Protein AF-A0A959ECV6-F1 (afdb_monomer)

pLDDT: mean 91.23, std 9.57, range [53.59, 98.38]

Foldseek 3Di:
DVVCVVDPDDVVVVVVVVVVVVVLVVVLVVLQVVLVVQQVQQPWAEAEDDDDPPPCSVVVLCSSCVPHDCVQEEEDEDDDDDPVCVVDDVCPSVVVQTHGRSHYYYYPHD

Secondary structure (DSSP, 8-state):
-HHHHTTT--HHHHHHHHHHHHHHHHHHHHHHHHHHHHHHTT--EEEEE---TTSSHHHHHHHHHTTS-TTTEEEE---PPPHHHHTS-THHHHHTTPPPTT-EEEEE--

Sequence (110 aa):
MRLLLEKEVDLQKVEDRLIYKNELEKLQIELLKLQNWILKKKKRVVVIFEGRDAAGKGGAIRRFRRYLNPRSARGVALGKPSDIEKGQWYFRCHLKEMPNPGEIVFFDRS

Nearest PDB structures (foldseek):
  5llb-assembly1_A  TM=9.897E-01  e=1.200E-11  Francisella tularensis subsp. tularensis SCHU S4
  3czq-assembly1_A  TM=9.186E-01  e=1.027E-10  Sinorhizobium meliloti 1021
  4yeg-assembly1_A  TM=8.999E-01  e=9.403E-10  Francisella tularensis
  5o6k-assembly1_D  TM=9.358E-01  e=2.464E-07  Meiothermus ruber H328
  5o6m-assembly1_C  TM=9.450E-01  e=3.447E-07  Meiothermus ruber H328

Mean predicted aligned error: 5.65 Å

Solvent-accessible surface area (backbone atoms only — not comparable to full-atom values): 6559 Å² total; per-residue (Å²): 112,77,80,54,71,81,41,101,57,65,62,66,64,53,49,56,53,49,54,50,51,54,53,52,51,55,52,51,53,52,50,46,56,48,48,53,49,31,40,76,69,43,37,62,39,79,47,80,46,82,78,63,88,89,71,48,60,71,60,51,53,50,64,69,50,68,82,48,60,65,93,43,40,47,76,44,69,72,69,85,74,50,77,71,51,66,77,42,65,78,62,58,71,55,61,76,64,56,48,54,73,20,19,38,28,38,30,55,47,132

Structure (mmCIF, N/CA/C/O backbone):
data_AF-A0A959ECV6-F1
#
_entry.id   AF-A0A959ECV6-F1
#
loop_
_atom_site.group_PDB
_atom_site.id
_atom_site.type_symbol
_atom_site.label_atom_id
_atom_site.label_alt_id
_atom_site.label_comp_id
_atom_site.label_asym_id
_atom_site.label_entity_id
_atom_site.label_seq_id
_atom_site.pdbx_PDB_ins_code
_atom_site.Cartn_x
_atom_site.Cartn_y
_atom_site.Cartn_z
_atom_site.occupancy
_atom_site.B_iso_or_equiv
_atom_site.auth_seq_id
_atom_site.auth_comp_id
_atom_site.auth_asym_id
_atom_site.auth_atom_id
_atom_site.pdbx_PDB_model_num
ATOM 1 N N . MET A 1 1 ? 26.373 -8.040 -22.481 1.00 58.72 1 MET A N 1
ATOM 2 C CA . MET A 1 1 ? 26.053 -7.751 -23.896 1.00 58.72 1 MET A CA 1
ATOM 3 C C . MET A 1 1 ? 26.173 -8.971 -24.804 1.00 58.72 1 MET A C 1
ATOM 5 O O . MET A 1 1 ? 25.226 -9.214 -25.530 1.00 58.72 1 MET A O 1
ATOM 9 N N . ARG A 1 2 ? 27.241 -9.783 -24.727 1.00 53.59 2 ARG A N 1
ATOM 10 C CA . ARG A 1 2 ? 27.433 -10.960 -25.608 1.00 53.59 2 ARG A CA 1
ATOM 11 C C . ARG A 1 2 ? 26.259 -11.964 -25.624 1.00 53.59 2 ARG A C 1
ATOM 13 O O . ARG A 1 2 ? 25.807 -12.339 -26.691 1.00 53.59 2 ARG A O 1
ATOM 20 N N . LEU A 1 3 ? 25.691 -12.283 -24.456 1.00 61.47 3 LEU A N 1
ATOM 21 C CA . LEU A 1 3 ? 24.547 -13.207 -24.297 1.00 61.47 3 LEU A CA 1
ATOM 22 C C . LEU A 1 3 ? 23.205 -12.708 -24.870 1.00 61.47 3 LEU A C 1
ATOM 24 O O . LEU A 1 3 ? 22.295 -13.507 -25.063 1.00 61.47 3 LEU A O 1
ATOM 28 N N . LEU A 1 4 ? 23.043 -11.396 -25.082 1.00 62.34 4 LEU A N 1
ATOM 29 C CA . LEU A 1 4 ? 21.806 -10.824 -25.636 1.00 62.34 4 LEU A CA 1
ATOM 30 C C . LEU A 1 4 ? 21.812 -10.808 -27.167 1.00 62.34 4 LEU A C 1
ATOM 32 O O . LEU A 1 4 ? 20.747 -10.701 -27.751 1.00 62.34 4 LEU A O 1
ATOM 36 N N . LEU A 1 5 ? 22.991 -10.922 -27.788 1.00 59.97 5 LEU A N 1
ATOM 37 C CA . LEU A 1 5 ? 23.155 -10.964 -29.243 1.00 59.97 5 LEU A CA 1
ATOM 38 C C . LEU A 1 5 ? 22.915 -12.372 -29.816 1.00 59.97 5 LEU A C 1
ATOM 40 O O . LEU A 1 5 ? 22.568 -12.500 -30.981 1.00 59.97 5 LEU A O 1
ATOM 44 N N . GLU A 1 6 ? 23.083 -13.423 -29.003 1.00 64.06 6 GLU A N 1
ATOM 45 C CA . GLU A 1 6 ? 22.862 -14.829 -29.399 1.00 64.06 6 GLU A CA 1
ATOM 46 C C . GLU A 1 6 ? 21.383 -15.241 -29.415 1.00 64.06 6 GLU A C 1
ATOM 48 O O . GLU A 1 6 ? 21.022 -16.279 -29.963 1.00 64.06 6 GLU A O 1
ATOM 53 N N . LYS A 1 7 ? 20.516 -14.440 -28.796 1.00 66.19 7 LYS A N 1
ATOM 54 C CA . LYS A 1 7 ? 19.064 -14.604 -28.848 1.00 66.19 7 LYS A CA 1
ATOM 55 C C . LYS A 1 7 ? 18.514 -13.422 -29.638 1.00 66.19 7 LYS A C 1
ATOM 57 O O . LYS A 1 7 ? 18.968 -12.310 -29.404 1.00 66.19 7 LYS A O 1
ATOM 62 N N . GLU A 1 8 ? 17.540 -13.628 -30.524 1.00 75.19 8 GLU A N 1
ATOM 63 C CA . GLU A 1 8 ? 16.792 -12.546 -31.195 1.00 75.19 8 GLU A CA 1
ATOM 64 C C . GLU A 1 8 ? 15.969 -11.743 -30.168 1.00 75.19 8 GLU A C 1
ATOM 66 O O . GLU A 1 8 ? 14.746 -11.840 -30.070 1.00 75.19 8 GLU A O 1
ATOM 71 N N . VAL A 1 9 ? 16.655 -10.999 -29.304 1.00 78.12 9 VAL A N 1
ATOM 72 C CA . VAL A 1 9 ? 16.062 -10.207 -28.237 1.00 78.12 9 VAL A CA 1
ATOM 73 C C . VAL A 1 9 ? 15.936 -8.784 -28.732 1.00 78.12 9 VAL A C 1
ATOM 75 O O . VAL A 1 9 ? 16.911 -8.145 -29.114 1.00 78.12 9 VAL A O 1
ATOM 78 N N . ASP A 1 10 ? 14.715 -8.277 -28.656 1.00 85.75 10 ASP A N 1
ATOM 79 C CA . ASP A 1 10 ? 14.403 -6.876 -28.882 1.00 85.75 10 ASP A CA 1
ATOM 80 C C . ASP A 1 10 ? 15.142 -6.000 -27.850 1.00 85.75 10 ASP A C 1
ATOM 82 O O . ASP A 1 10 ? 14.771 -5.944 -26.671 1.00 85.75 10 ASP A O 1
ATOM 86 N N . LEU A 1 11 ? 16.229 -5.359 -28.294 1.00 87.44 11 LEU A N 1
ATOM 87 C CA . LEU A 1 11 ? 17.103 -4.541 -27.451 1.00 87.44 11 LEU A CA 1
ATOM 88 C C . LEU A 1 11 ? 16.365 -3.331 -26.864 1.00 87.44 11 LEU A C 1
ATOM 90 O O . LEU A 1 11 ? 16.630 -2.974 -25.716 1.00 87.44 11 LEU A O 1
ATOM 94 N N . GLN A 1 12 ? 15.3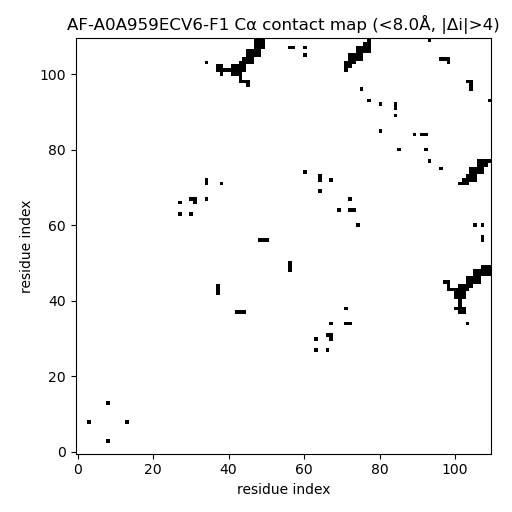85 -2.777 -27.587 1.00 88.69 12 GLN A N 1
ATOM 95 C CA . GLN A 1 12 ? 14.584 -1.648 -27.112 1.00 88.69 12 GLN A CA 1
ATOM 96 C C . GLN A 1 12 ? 13.758 -2.050 -25.889 1.00 88.69 12 GLN A C 1
ATOM 98 O O . GLN A 1 12 ? 13.794 -1.390 -24.852 1.00 88.69 12 GLN A O 1
ATOM 103 N N . LYS A 1 13 ? 13.084 -3.207 -25.949 1.00 88.19 13 LYS A N 1
ATOM 104 C CA . LYS A 1 13 ? 12.321 -3.728 -24.801 1.00 88.19 13 LYS A CA 1
ATOM 105 C C . LYS A 1 13 ? 13.196 -3.985 -23.575 1.00 88.19 13 LYS A C 1
ATOM 107 O O . LYS A 1 13 ? 12.719 -3.892 -22.440 1.00 88.19 13 LYS A O 1
ATOM 112 N N . VAL A 1 14 ? 14.456 -4.375 -23.776 1.00 91.19 14 VAL A N 1
ATOM 113 C CA . VAL A 1 14 ? 15.404 -4.568 -22.670 1.00 91.19 14 VAL A CA 1
ATOM 114 C C . VAL A 1 14 ? 15.743 -3.228 -22.030 1.00 91.19 14 VAL A C 1
ATOM 116 O O . VAL A 1 14 ? 15.695 -3.128 -20.802 1.00 91.19 14 VAL A O 1
ATOM 119 N N . GLU A 1 15 ? 16.041 -2.215 -22.839 1.00 93.69 15 GLU A N 1
ATOM 120 C CA . GLU A 1 15 ? 16.354 -0.865 -22.377 1.00 93.69 15 GLU A CA 1
ATOM 121 C C . GLU A 1 15 ? 15.186 -0.246 -21.600 1.00 93.69 15 GLU A C 1
ATOM 123 O O . GLU A 1 15 ? 15.358 0.123 -20.435 1.00 93.69 15 GLU A O 1
ATOM 128 N N . ASP A 1 16 ? 13.971 -0.275 -22.153 1.00 94.62 16 ASP A N 1
ATOM 129 C CA . ASP A 1 16 ? 12.763 0.237 -21.491 1.00 94.62 16 ASP A CA 1
ATOM 130 C C . ASP A 1 16 ? 12.545 -0.422 -20.121 1.00 94.62 16 ASP A C 1
ATOM 132 O O . ASP A 1 16 ? 12.201 0.221 -19.122 1.00 94.62 16 ASP A O 1
ATOM 136 N N . ARG A 1 17 ? 12.795 -1.735 -20.035 1.00 94.31 17 ARG A N 1
ATOM 137 C CA . ARG A 1 17 ? 12.670 -2.489 -18.784 1.00 94.31 17 ARG A CA 1
ATOM 138 C C . ARG A 1 17 ? 13.727 -2.089 -17.757 1.00 94.31 17 ARG A C 1
ATOM 140 O O . ARG A 1 17 ? 13.440 -2.148 -16.558 1.00 94.31 17 ARG A O 1
ATOM 147 N N . LEU A 1 18 ? 14.939 -1.747 -18.188 1.00 95.62 18 LEU A N 1
ATOM 148 C CA . LEU A 1 18 ? 16.000 -1.267 -17.302 1.00 95.62 18 LEU A CA 1
ATOM 149 C C . LEU A 1 18 ? 15.676 0.132 -16.780 1.00 95.62 18 LEU A C 1
ATOM 151 O O . LEU A 1 18 ? 15.753 0.345 -15.569 1.00 95.62 18 LEU A O 1
ATOM 155 N N . ILE A 1 19 ? 15.223 1.031 -17.658 1.00 97.00 19 ILE A N 1
ATOM 156 C CA . ILE A 1 19 ? 14.784 2.384 -17.295 1.00 97.00 19 ILE A CA 1
ATOM 157 C C . ILE A 1 19 ? 13.655 2.309 -16.263 1.00 97.00 19 ILE A C 1
ATOM 159 O O . ILE A 1 19 ? 13.771 2.872 -15.175 1.00 97.00 19 ILE A O 1
ATOM 163 N N . TYR A 1 20 ? 12.609 1.526 -16.547 1.00 96.50 20 TYR A N 1
ATOM 164 C CA . TYR A 1 20 ? 11.495 1.319 -15.620 1.00 96.50 20 TYR A CA 1
ATOM 165 C C . TYR A 1 20 ? 11.957 0.809 -14.250 1.00 96.50 20 TYR A C 1
ATOM 167 O O . TYR A 1 20 ? 11.492 1.292 -13.219 1.00 96.50 20 TYR A O 1
ATOM 175 N N . LYS A 1 21 ? 12.862 -0.179 -14.214 1.00 96.38 21 LYS A N 1
ATOM 176 C CA . LYS A 1 21 ? 13.365 -0.734 -12.948 1.00 96.38 21 LYS A CA 1
ATOM 177 C C . LYS A 1 21 ? 14.136 0.304 -12.137 1.00 96.38 21 LYS A C 1
ATOM 179 O O . LYS A 1 21 ? 13.935 0.359 -10.928 1.00 96.38 21 LYS A O 1
ATOM 184 N N . ASN A 1 22 ? 14.973 1.102 -12.795 1.00 97.56 22 ASN A N 1
ATOM 185 C CA . ASN A 1 22 ? 15.754 2.152 -12.150 1.00 97.56 22 ASN A CA 1
ATOM 186 C C . ASN A 1 22 ? 14.842 3.228 -11.537 1.00 97.56 22 ASN A C 1
ATOM 188 O O . ASN A 1 22 ? 14.997 3.594 -10.376 1.00 97.56 22 ASN A O 1
ATOM 192 N N . GLU A 1 23 ? 13.838 3.6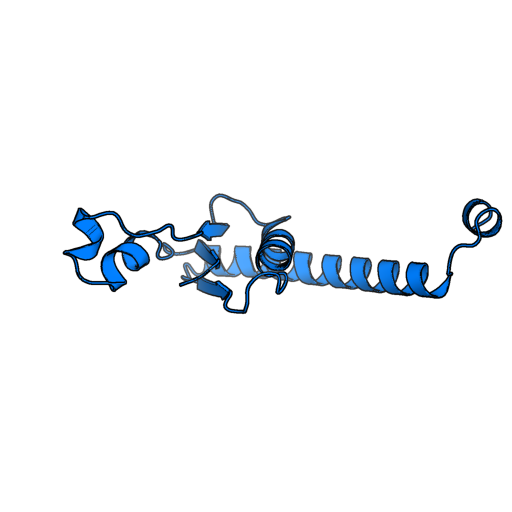88 -12.286 1.00 97.75 23 GLU A N 1
ATOM 193 C CA . GLU A 1 23 ? 12.865 4.665 -11.782 1.00 97.75 23 GLU A CA 1
ATOM 194 C C . GLU A 1 23 ? 12.000 4.093 -10.653 1.00 97.75 23 GLU A C 1
ATOM 196 O O . GLU A 1 23 ? 11.785 4.746 -9.630 1.00 97.75 23 GLU A O 1
ATOM 201 N N . LEU A 1 24 ? 11.556 2.841 -10.786 1.00 97.44 24 LEU A N 1
ATOM 202 C CA . LEU A 1 24 ? 10.802 2.157 -9.739 1.00 97.44 24 LEU A CA 1
ATOM 203 C C . LEU A 1 24 ? 11.596 2.077 -8.428 1.00 97.44 24 LEU A C 1
ATOM 205 O O . LEU A 1 24 ? 11.027 2.309 -7.363 1.00 97.44 24 LEU A O 1
ATOM 209 N N . GLU A 1 25 ? 12.887 1.755 -8.494 1.00 97.25 25 GLU A N 1
ATOM 210 C CA . GLU A 1 25 ? 13.755 1.676 -7.319 1.00 97.25 25 GLU A CA 1
ATOM 211 C C . GLU A 1 25 ? 13.891 3.036 -6.623 1.00 97.25 25 GLU A C 1
ATOM 213 O O . GLU A 1 25 ? 13.677 3.129 -5.411 1.00 97.25 25 GLU A O 1
ATOM 218 N N . LYS A 1 26 ? 14.142 4.109 -7.384 1.00 98.00 26 LYS A N 1
ATOM 219 C CA . LYS A 1 26 ? 14.199 5.479 -6.845 1.00 98.00 26 LYS A CA 1
ATOM 220 C C . LYS A 1 26 ? 12.900 5.860 -6.133 1.00 98.00 26 LYS A C 1
ATOM 222 O O . LYS A 1 26 ? 12.929 6.337 -5.000 1.00 98.00 26 LYS A O 1
ATOM 227 N N . LEU A 1 27 ? 11.752 5.593 -6.754 1.00 98.06 27 LEU A N 1
ATOM 228 C CA . LEU A 1 27 ? 10.444 5.877 -6.156 1.00 98.06 27 LEU A CA 1
ATOM 229 C C . LEU A 1 27 ? 10.187 5.047 -4.893 1.00 98.06 27 LEU A C 1
ATOM 231 O O . LEU A 1 27 ? 9.585 5.539 -3.940 1.00 98.06 27 LEU A O 1
ATOM 235 N N . GLN A 1 28 ? 10.658 3.802 -4.846 1.00 97.75 28 GLN A N 1
ATOM 236 C CA . GLN A 1 28 ? 10.533 2.954 -3.659 1.00 97.75 28 GLN A CA 1
ATOM 237 C C . GLN A 1 28 ? 11.390 3.456 -2.489 1.00 97.75 28 GLN A C 1
ATOM 239 O O . GLN A 1 28 ? 10.954 3.362 -1.339 1.00 97.75 28 GLN A O 1
ATOM 244 N N . ILE A 1 29 ? 12.557 4.046 -2.764 1.0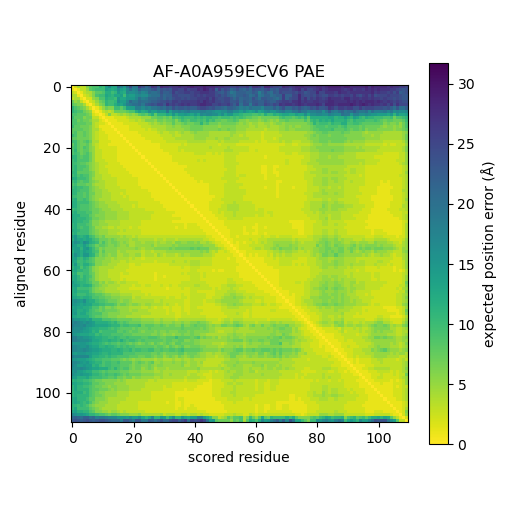0 97.81 29 ILE A N 1
ATOM 245 C CA . ILE A 1 29 ? 13.369 4.739 -1.752 1.00 97.81 29 ILE A CA 1
ATOM 246 C C . ILE A 1 29 ? 12.610 5.949 -1.192 1.00 97.81 29 ILE A C 1
ATOM 248 O O . ILE A 1 29 ? 12.536 6.124 0.026 1.00 97.81 29 ILE A O 1
ATOM 252 N N . GLU A 1 30 ? 11.992 6.761 -2.051 1.00 98.06 30 GLU A N 1
ATOM 253 C CA . GLU A 1 30 ? 11.180 7.896 -1.594 1.00 98.06 30 GLU A CA 1
ATOM 254 C C . GLU A 1 30 ? 9.955 7.444 -0.789 1.00 98.06 30 GLU A C 1
ATOM 256 O O . GLU A 1 30 ? 9.619 8.040 0.236 1.00 98.06 30 GLU A O 1
ATOM 261 N N . LEU A 1 31 ? 9.334 6.327 -1.169 1.00 97.12 31 LEU A N 1
ATOM 262 C CA . LEU A 1 31 ? 8.208 5.759 -0.431 1.00 97.12 31 LEU A CA 1
ATOM 263 C C . LEU A 1 31 ? 8.608 5.290 0.979 1.00 97.12 31 LEU A C 1
ATOM 265 O O . LEU A 1 31 ? 7.838 5.452 1.927 1.00 97.12 31 LEU A O 1
ATOM 269 N N . LEU A 1 32 ? 9.826 4.769 1.150 1.00 97.56 32 LEU A N 1
ATOM 270 C CA . LEU A 1 32 ? 10.386 4.443 2.466 1.00 97.56 32 LEU A CA 1
ATOM 271 C C . LEU A 1 32 ? 10.607 5.691 3.325 1.00 97.56 32 LEU A C 1
ATOM 273 O O . LEU A 1 32 ? 10.279 5.701 4.516 1.00 97.56 32 LEU A O 1
ATOM 277 N N . LYS A 1 33 ? 11.133 6.770 2.733 1.00 97.56 33 LYS A N 1
ATOM 278 C CA . LYS A 1 33 ? 11.279 8.061 3.423 1.00 97.56 33 LYS A CA 1
ATOM 279 C C . LYS A 1 33 ? 9.915 8.598 3.861 1.00 97.56 33 LYS A C 1
ATOM 281 O O . LYS A 1 33 ? 9.768 9.017 5.012 1.00 97.56 33 LYS A O 1
ATOM 286 N N . LEU A 1 34 ? 8.907 8.500 2.991 1.00 97.25 34 LEU A N 1
ATOM 287 C CA . LEU A 1 34 ? 7.527 8.867 3.300 1.00 97.25 34 LEU A CA 1
ATOM 288 C C . LEU A 1 34 ? 6.960 8.024 4.451 1.00 97.25 34 LEU A C 1
ATOM 290 O O . LEU A 1 34 ? 6.416 8.591 5.397 1.00 97.25 34 LEU A O 1
ATOM 294 N N . GLN A 1 35 ? 7.128 6.697 4.425 1.00 97.00 35 GLN A N 1
ATOM 295 C CA . GLN A 1 35 ? 6.677 5.811 5.506 1.00 97.00 35 GLN A CA 1
ATOM 296 C C . GLN A 1 35 ? 7.289 6.215 6.853 1.00 97.00 35 GLN A C 1
ATOM 298 O O . GLN A 1 35 ? 6.581 6.327 7.856 1.00 97.00 35 GLN A O 1
ATOM 303 N N . ASN A 1 36 ? 8.594 6.492 6.876 1.00 97.38 36 ASN A N 1
ATOM 304 C CA . ASN A 1 36 ? 9.284 6.943 8.082 1.00 97.38 36 ASN A CA 1
ATOM 305 C C . ASN A 1 36 ? 8.750 8.290 8.584 1.00 97.38 36 ASN A C 1
ATOM 307 O O . ASN A 1 36 ? 8.593 8.484 9.792 1.00 97.38 36 ASN A O 1
ATOM 311 N N . TRP A 1 37 ? 8.450 9.222 7.679 1.00 98.19 37 TRP A N 1
ATOM 312 C CA . TRP A 1 37 ? 7.856 10.506 8.041 1.00 98.19 37 TRP A CA 1
ATOM 313 C C . 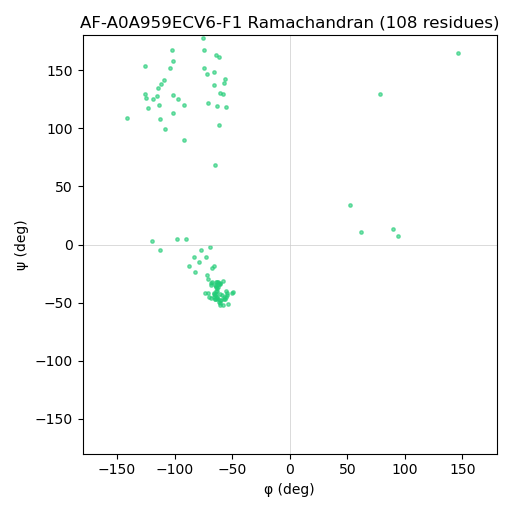TRP A 1 37 ? 6.438 10.346 8.606 1.00 98.19 37 TRP A C 1
ATOM 315 O O . TRP A 1 37 ? 6.141 10.911 9.661 1.00 98.19 37 TRP A O 1
ATOM 325 N N . ILE A 1 38 ? 5.595 9.526 7.968 1.00 98.19 38 ILE A N 1
ATOM 326 C CA . ILE A 1 38 ? 4.232 9.206 8.422 1.00 98.19 38 ILE A CA 1
ATOM 327 C C . ILE A 1 38 ? 4.269 8.633 9.839 1.00 98.19 38 ILE A C 1
ATOM 329 O O . ILE A 1 38 ? 3.538 9.109 10.710 1.00 98.19 38 ILE A O 1
ATOM 333 N N . LEU A 1 39 ? 5.173 7.681 10.092 1.00 97.25 39 LEU A N 1
ATOM 334 C CA . LEU A 1 39 ? 5.361 7.066 11.403 1.00 97.25 39 LEU A CA 1
ATOM 335 C C . LEU A 1 39 ? 5.776 8.094 12.466 1.00 97.25 39 LEU A C 1
ATOM 337 O O . LEU A 1 39 ? 5.163 8.160 13.534 1.00 97.25 39 LEU A O 1
ATOM 341 N N . LYS A 1 40 ? 6.784 8.927 12.168 1.00 98.06 40 LYS A N 1
ATOM 342 C CA . LYS A 1 40 ? 7.295 9.962 13.086 1.00 98.06 40 LYS A CA 1
ATOM 343 C C . LYS A 1 40 ? 6.250 11.030 13.401 1.00 98.06 40 LYS A C 1
ATOM 345 O O . LYS A 1 40 ? 6.150 11.475 14.538 1.00 98.06 40 LYS A O 1
ATOM 350 N N . LYS A 1 41 ? 5.471 11.449 12.401 1.00 98.38 41 LYS A N 1
ATOM 351 C CA . LYS A 1 41 ? 4.433 12.484 12.537 1.00 98.38 41 LYS A CA 1
ATOM 352 C C . LYS A 1 41 ? 3.059 11.923 12.903 1.00 98.38 41 LYS A C 1
ATOM 354 O O . LYS A 1 41 ? 2.101 12.693 12.954 1.00 98.38 41 LYS A O 1
ATOM 359 N N . LYS A 1 42 ? 2.961 10.610 13.145 1.00 98.12 42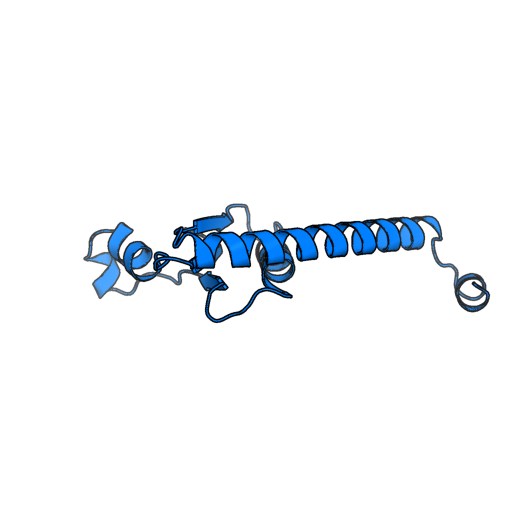 LYS A N 1
ATOM 360 C CA . LYS A 1 42 ? 1.727 9.905 13.524 1.00 98.12 42 LYS A CA 1
ATOM 361 C C . LYS A 1 42 ? 0.562 10.177 12.562 1.00 98.12 42 LYS A C 1
ATOM 363 O O . LYS A 1 42 ? -0.597 10.222 12.969 1.00 98.12 42 LYS A O 1
ATOM 368 N N . LYS A 1 43 ? 0.871 10.356 11.274 1.00 98.38 43 LYS A N 1
ATOM 369 C CA . LYS A 1 43 ? -0.139 10.565 10.231 1.00 98.38 43 LYS A CA 1
ATOM 370 C C . LYS A 1 43 ? -0.846 9.249 9.918 1.00 98.38 43 LYS A C 1
ATOM 372 O O . LYS A 1 43 ? -0.282 8.179 10.110 1.00 98.38 43 LYS A O 1
ATOM 377 N N . ARG A 1 44 ? -2.092 9.343 9.469 1.00 97.94 44 ARG A N 1
ATOM 378 C CA . ARG A 1 44 ? -2.937 8.209 9.087 1.00 97.94 44 ARG A CA 1
ATOM 379 C C . ARG A 1 44 ? -3.173 8.308 7.589 1.00 97.94 44 ARG A C 1
ATOM 381 O O . ARG A 1 44 ? -3.673 9.340 7.148 1.00 97.94 44 ARG A O 1
ATOM 388 N N . VAL A 1 45 ? -2.772 7.299 6.820 1.00 97.94 45 VAL A N 1
ATOM 389 C CA . VAL A 1 45 ? -2.854 7.350 5.353 1.00 97.94 45 VAL A CA 1
ATOM 390 C C . VAL A 1 45 ? -3.628 6.156 4.816 1.00 97.94 45 VAL A C 1
ATOM 392 O O . VAL A 1 45 ? -3.330 5.009 5.140 1.00 97.94 45 VAL A O 1
ATOM 395 N N . VAL A 1 46 ? -4.606 6.447 3.964 1.00 97.00 46 VAL A N 1
ATOM 396 C CA . VAL A 1 46 ? -5.362 5.463 3.189 1.00 97.00 46 VAL A CA 1
ATOM 397 C C . VAL A 1 46 ? -5.049 5.678 1.715 1.00 97.00 46 VAL A C 1
ATOM 399 O O . VAL A 1 46 ? -5.047 6.814 1.245 1.00 97.00 46 VAL A O 1
ATOM 402 N N . VAL A 1 47 ? -4.791 4.592 0.992 1.00 96.62 47 VAL A N 1
ATOM 403 C CA . VAL A 1 47 ? -4.625 4.593 -0.465 1.00 96.62 47 VAL A CA 1
ATOM 404 C C . VAL A 1 47 ? -5.631 3.614 -1.054 1.00 96.62 47 VAL A C 1
ATOM 406 O O . VAL A 1 47 ? -5.568 2.422 -0.760 1.00 96.62 47 VAL A O 1
ATOM 409 N N . ILE A 1 48 ? -6.557 4.111 -1.868 1.00 95.31 48 ILE A N 1
ATOM 410 C CA . ILE A 1 48 ? -7.639 3.317 -2.460 1.00 95.31 48 ILE A CA 1
ATOM 411 C C . ILE A 1 48 ? -7.289 2.983 -3.909 1.00 95.31 48 ILE A C 1
ATOM 413 O O . ILE A 1 48 ? -6.953 3.873 -4.690 1.00 95.31 48 ILE A O 1
ATOM 417 N N . PHE A 1 49 ? -7.379 1.702 -4.268 1.00 95.06 49 PHE A N 1
ATOM 418 C CA . PHE A 1 49 ? -7.158 1.214 -5.626 1.00 95.06 49 PHE A CA 1
ATOM 419 C C . PHE A 1 49 ? -8.483 0.780 -6.245 1.00 95.06 49 PHE A C 1
ATOM 421 O O . PHE A 1 49 ? -8.941 -0.352 -6.062 1.00 95.06 49 PHE A O 1
ATOM 428 N N . GLU A 1 50 ? -9.044 1.668 -7.061 1.00 93.81 50 GLU A N 1
ATOM 429 C CA . GLU A 1 50 ? -10.210 1.385 -7.892 1.00 93.81 50 GLU A CA 1
ATOM 430 C C . GLU A 1 50 ? -9.851 1.118 -9.352 1.00 93.81 50 GLU A C 1
ATOM 432 O O . GLU A 1 50 ? -8.772 1.459 -9.835 1.00 93.81 50 GLU A O 1
ATOM 437 N N . GLY A 1 51 ? -10.752 0.430 -10.051 1.00 92.50 51 GLY A N 1
ATOM 438 C CA . GLY A 1 51 ? -10.580 0.085 -11.462 1.00 92.50 51 GLY A CA 1
ATOM 439 C C . GLY A 1 51 ? -11.198 -1.258 -11.832 1.00 92.50 51 GLY A C 1
ATOM 440 O O . GLY A 1 51 ? -11.512 -2.069 -10.956 1.00 92.50 51 GLY A O 1
ATOM 441 N N . ARG A 1 52 ? -11.348 -1.476 -13.145 1.00 93.69 52 ARG A N 1
ATOM 442 C CA . ARG A 1 52 ? -11.952 -2.682 -13.730 1.00 93.69 52 ARG A CA 1
ATOM 443 C C . ARG A 1 52 ? -11.179 -3.953 -13.374 1.00 93.69 52 ARG A C 1
ATOM 445 O O . ARG A 1 52 ? -9.997 -3.914 -13.016 1.00 93.69 52 ARG A O 1
ATOM 452 N N . ASP A 1 53 ? -11.850 -5.091 -13.517 1.00 89.81 53 ASP A N 1
ATOM 453 C CA . ASP A 1 53 ? -11.193 -6.389 -13.415 1.00 89.81 53 ASP A CA 1
ATOM 454 C C . ASP A 1 53 ? -10.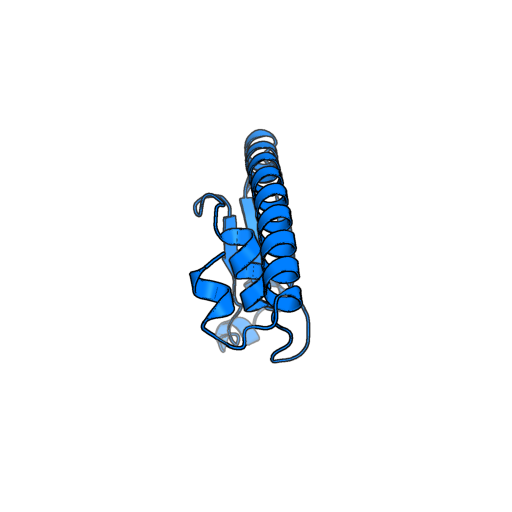031 -6.484 -14.418 1.00 89.81 53 ASP A C 1
ATOM 456 O O . ASP A 1 53 ? -10.084 -5.934 -15.517 1.00 89.81 53 ASP A O 1
ATOM 460 N N . ALA A 1 54 ? -8.940 -7.125 -13.990 1.00 89.19 54 ALA A N 1
ATOM 461 C CA . ALA A 1 54 ? -7.674 -7.237 -14.723 1.00 89.19 54 ALA A CA 1
ATOM 462 C C . ALA A 1 54 ? -6.925 -5.918 -15.041 1.00 89.19 54 ALA A C 1
ATOM 464 O O . ALA A 1 54 ? -5.903 -5.960 -15.719 1.00 89.19 54 ALA A O 1
ATOM 465 N N . ALA A 1 55 ? -7.307 -4.767 -14.470 1.00 93.94 55 ALA A N 1
ATOM 466 C CA . ALA A 1 55 ? -6.599 -3.490 -14.679 1.00 93.94 55 ALA A CA 1
ATOM 467 C C . ALA A 1 55 ? -5.190 -3.401 -14.039 1.00 93.94 55 ALA A C 1
ATOM 469 O O . ALA A 1 55 ? -4.514 -2.385 -14.159 1.00 93.94 55 ALA A O 1
ATOM 470 N N . GLY A 1 56 ? -4.734 -4.437 -13.324 1.00 92.94 56 GLY A N 1
ATOM 471 C CA . GLY A 1 56 ? -3.385 -4.480 -12.738 1.00 92.94 56 GLY A CA 1
ATOM 472 C C . GLY A 1 56 ? -3.246 -3.908 -11.317 1.00 92.94 56 GLY A C 1
ATOM 473 O O . GLY A 1 56 ? -2.121 -3.748 -10.839 1.00 92.94 56 GLY A O 1
ATOM 474 N N . LYS A 1 57 ? -4.357 -3.669 -10.602 1.00 94.25 57 LYS A N 1
ATOM 475 C CA . LYS A 1 57 ? -4.383 -3.089 -9.238 1.00 94.25 57 LYS A CA 1
ATOM 476 C C . LYS A 1 57 ? -3.505 -3.849 -8.238 1.00 94.25 57 LYS A C 1
ATOM 478 O O . LYS A 1 57 ? -2.609 -3.266 -7.630 1.00 94.25 57 LYS A O 1
ATOM 483 N N . GLY A 1 58 ? -3.668 -5.171 -8.147 1.00 92.25 58 GLY A N 1
ATOM 484 C CA . GLY A 1 58 ? -2.859 -6.007 -7.251 1.00 92.25 58 GLY A CA 1
ATOM 485 C C . GLY A 1 58 ? -1.360 -5.981 -7.582 1.00 92.25 58 GLY A C 1
ATOM 486 O O . GLY A 1 58 ? -0.515 -6.026 -6.684 1.00 92.25 58 GLY A O 1
ATOM 487 N N . GLY A 1 59 ? -1.012 -5.840 -8.866 1.00 93.75 59 GLY A N 1
ATOM 488 C CA . GLY A 1 59 ? 0.367 -5.646 -9.311 1.00 93.75 59 GLY A CA 1
ATOM 489 C C . GLY A 1 59 ? 0.942 -4.325 -8.806 1.00 93.75 59 GLY A C 1
ATOM 490 O O . GLY A 1 59 ? 2.033 -4.319 -8.233 1.00 93.75 59 GLY A O 1
ATOM 491 N N . ALA A 1 60 ? 0.186 -3.233 -8.941 1.00 94.81 60 ALA A N 1
ATOM 492 C CA . ALA A 1 60 ? 0.565 -1.922 -8.423 1.00 94.81 60 ALA A CA 1
ATOM 493 C C . ALA A 1 60 ? 0.749 -1.951 -6.896 1.00 94.81 60 ALA A C 1
ATOM 495 O O . ALA A 1 60 ? 1.834 -1.623 -6.414 1.00 94.81 60 ALA A O 1
ATOM 496 N N . ILE A 1 61 ? -0.235 -2.450 -6.136 1.00 95.00 61 ILE A N 1
ATOM 497 C CA . ILE A 1 61 ? -0.155 -2.571 -4.666 1.00 95.00 61 ILE A CA 1
ATOM 498 C C . ILE A 1 61 ? 1.090 -3.364 -4.248 1.00 95.00 61 ILE A C 1
ATOM 500 O O . ILE A 1 61 ? 1.809 -2.969 -3.326 1.00 95.00 61 ILE A O 1
ATOM 504 N N . ARG A 1 62 ? 1.402 -4.458 -4.955 1.00 94.25 62 ARG A N 1
ATOM 505 C CA . ARG A 1 62 ? 2.608 -5.256 -4.697 1.00 94.25 62 ARG A CA 1
ATOM 506 C C . ARG A 1 62 ? 3.894 -4.451 -4.911 1.00 94.25 62 ARG A C 1
ATOM 508 O O . ARG A 1 62 ? 4.850 -4.656 -4.168 1.00 94.25 62 ARG A O 1
ATOM 515 N N . ARG A 1 63 ? 3.951 -3.555 -5.902 1.00 95.50 63 ARG A N 1
ATOM 516 C CA . ARG A 1 63 ? 5.116 -2.680 -6.133 1.00 95.50 63 ARG A CA 1
ATOM 517 C C . ARG A 1 63 ? 5.249 -1.604 -5.060 1.00 95.50 63 ARG A C 1
ATOM 519 O O . ARG A 1 63 ? 6.362 -1.419 -4.575 1.00 95.50 63 ARG A O 1
ATOM 526 N N . PHE A 1 64 ? 4.146 -0.986 -4.636 1.00 94.94 64 PHE A N 1
ATOM 527 C CA . PHE A 1 64 ? 4.142 -0.028 -3.523 1.00 94.94 64 PHE A CA 1
ATOM 528 C C . PHE A 1 64 ? 4.638 -0.668 -2.224 1.00 94.94 64 PHE A C 1
ATOM 530 O O . PHE A 1 64 ? 5.506 -0.133 -1.548 1.00 94.94 64 PHE A O 1
ATOM 537 N N . ARG A 1 65 ? 4.128 -1.850 -1.875 1.00 94.25 65 ARG A N 1
ATOM 538 C CA . ARG A 1 65 ? 4.403 -2.458 -0.565 1.00 94.25 65 ARG A CA 1
ATOM 539 C C . ARG A 1 65 ? 5.716 -3.229 -0.478 1.00 94.25 65 ARG A C 1
ATOM 541 O O . ARG A 1 65 ? 6.104 -3.592 0.624 1.00 94.25 65 ARG A O 1
ATOM 548 N N . ARG A 1 66 ? 6.396 -3.487 -1.602 1.00 94.12 66 ARG A N 1
ATOM 549 C CA . ARG A 1 66 ? 7.514 -4.446 -1.694 1.00 94.12 66 ARG A CA 1
ATOM 550 C C . ARG A 1 66 ? 8.593 -4.267 -0.624 1.00 94.12 66 ARG A C 1
ATOM 552 O O . ARG A 1 66 ? 9.087 -5.269 -0.120 1.00 94.12 66 ARG A O 1
ATOM 559 N N . TYR A 1 67 ? 8.958 -3.023 -0.323 1.00 95.25 67 TYR A N 1
ATOM 560 C CA . TYR A 1 67 ? 10.038 -2.703 0.614 1.00 95.25 67 TYR A CA 1
ATOM 561 C C . TYR A 1 67 ? 9.557 -2.031 1.901 1.00 95.25 67 TYR A C 1
ATOM 563 O O . TYR A 1 67 ? 10.358 -1.814 2.803 1.00 95.25 67 TYR A O 1
ATOM 571 N N . LEU A 1 68 ? 8.264 -1.722 2.016 1.00 95.38 68 LEU A N 1
ATOM 572 C CA . LEU A 1 68 ? 7.723 -1.058 3.198 1.00 95.38 68 LEU A CA 1
ATOM 573 C C . LEU A 1 68 ? 7.693 -2.001 4.400 1.00 95.38 68 LEU A C 1
ATOM 575 O O . LEU A 1 68 ? 7.424 -3.194 4.265 1.00 95.38 68 LEU A O 1
ATOM 579 N N . ASN A 1 69 ? 7.896 -1.450 5.599 1.00 93.75 69 ASN A N 1
ATOM 580 C CA . ASN A 1 69 ? 7.758 -2.221 6.833 1.00 93.75 69 ASN A CA 1
ATOM 581 C C . ASN A 1 69 ? 6.300 -2.710 6.989 1.00 93.75 69 ASN A C 1
ATOM 583 O O . ASN A 1 69 ? 5.404 -1.869 7.105 1.00 93.75 69 ASN A O 1
ATOM 587 N N . PRO A 1 70 ? 6.037 -4.031 7.046 1.00 92.25 70 PRO A N 1
ATOM 588 C CA . PRO A 1 70 ? 4.677 -4.569 7.082 1.00 92.25 70 PRO A CA 1
ATOM 589 C C . PRO A 1 70 ? 3.909 -4.216 8.362 1.00 92.25 70 PRO A C 1
ATOM 591 O O . PRO A 1 70 ? 2.684 -4.275 8.366 1.00 92.25 70 PRO A O 1
ATOM 594 N N . ARG A 1 71 ? 4.602 -3.818 9.439 1.00 91.19 71 ARG A N 1
ATOM 595 C CA . ARG A 1 71 ? 3.965 -3.402 10.700 1.00 91.19 71 ARG A CA 1
ATOM 596 C C . ARG A 1 71 ? 3.276 -2.043 10.601 1.00 91.19 71 ARG A C 1
ATOM 598 O O . ARG A 1 71 ? 2.354 -1.785 11.358 1.00 91.19 71 ARG A O 1
ATOM 605 N N . SER A 1 72 ? 3.734 -1.176 9.699 1.00 92.75 72 SER A N 1
ATOM 606 C CA . SER A 1 72 ? 3.180 0.171 9.497 1.00 92.75 72 SER A CA 1
ATOM 607 C C . SER A 1 72 ? 2.635 0.392 8.083 1.00 92.75 72 SER A C 1
ATOM 609 O O . SER A 1 72 ? 2.184 1.489 7.765 1.00 92.75 72 SER A O 1
ATOM 611 N N . ALA A 1 73 ? 2.663 -0.635 7.229 1.00 96.44 73 ALA A N 1
ATOM 612 C CA . ALA A 1 73 ? 2.088 -0.615 5.890 1.00 96.44 73 ALA A CA 1
ATOM 613 C C . ALA A 1 73 ? 1.417 -1.955 5.554 1.00 96.44 73 ALA A C 1
ATOM 615 O O . ALA A 1 73 ? 2.083 -2.962 5.285 1.00 96.44 73 ALA A O 1
ATOM 616 N N . ARG A 1 74 ? 0.084 -1.965 5.494 1.00 94.81 74 ARG A N 1
ATOM 617 C CA . ARG A 1 74 ? -0.704 -3.176 5.214 1.00 94.81 74 ARG A CA 1
ATOM 618 C C . ARG A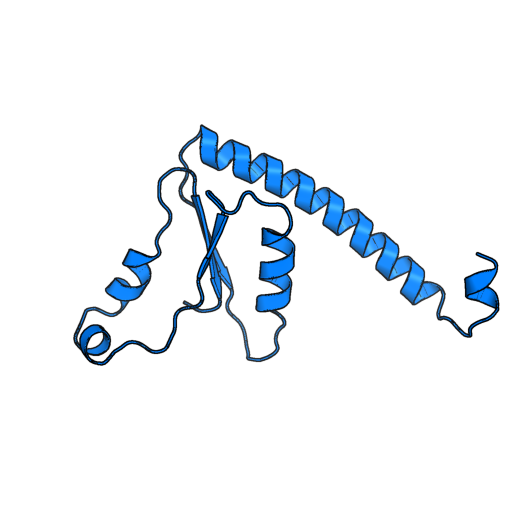 1 74 ? -1.659 -2.984 4.046 1.00 94.81 74 ARG A C 1
ATOM 620 O O . ARG A 1 74 ? -2.046 -1.872 3.718 1.00 94.81 74 ARG A O 1
ATOM 627 N N . GLY A 1 75 ? -1.981 -4.084 3.382 1.00 94.12 75 GLY A N 1
ATOM 628 C CA . GLY A 1 75 ? -2.950 -4.115 2.295 1.00 94.12 75 GLY A CA 1
ATOM 629 C C . GLY A 1 75 ? -4.198 -4.831 2.770 1.00 94.12 75 GLY A C 1
ATOM 630 O O . GLY A 1 75 ? -4.084 -5.815 3.499 1.00 94.12 75 GLY A O 1
ATOM 631 N N . VAL A 1 76 ? -5.348 -4.329 2.354 1.00 94.00 76 VAL A N 1
ATOM 632 C CA . VAL A 1 76 ? -6.670 -4.832 2.706 1.00 94.00 76 VAL A CA 1
ATOM 633 C C . VAL A 1 76 ? -7.395 -5.113 1.406 1.00 94.00 76 VAL A C 1
ATOM 635 O O . VAL A 1 76 ? -7.485 -4.240 0.551 1.00 94.00 76 VAL A O 1
ATOM 638 N N . ALA A 1 77 ? -7.894 -6.330 1.258 1.00 90.75 77 ALA A N 1
ATOM 639 C CA . ALA A 1 77 ? -8.848 -6.674 0.218 1.00 90.75 77 ALA A CA 1
ATOM 640 C C . ALA A 1 77 ? -10.153 -6.999 0.936 1.00 90.75 77 ALA A C 1
ATOM 642 O O . ALA A 1 77 ? -10.232 -8.009 1.640 1.00 90.75 77 ALA A O 1
ATOM 643 N N . LEU A 1 78 ? -11.142 -6.113 0.832 1.00 86.25 78 LEU A N 1
ATOM 644 C CA . LEU A 1 78 ? -12.428 -6.343 1.476 1.00 86.25 78 LEU A CA 1
ATOM 645 C C . LEU A 1 78 ? -13.160 -7.465 0.736 1.00 86.25 78 LEU A C 1
ATOM 647 O O . LEU A 1 78 ? -13.376 -7.412 -0.475 1.00 86.25 78 LEU A O 1
ATOM 651 N N . GLY A 1 79 ? -13.494 -8.518 1.478 1.00 84.38 79 GLY A N 1
ATOM 652 C CA . GLY A 1 79 ? -14.304 -9.618 0.975 1.00 84.38 79 GLY A CA 1
ATOM 653 C C . GLY A 1 79 ? -15.781 -9.240 0.873 1.00 84.38 79 GLY A C 1
ATOM 654 O O . GLY A 1 79 ? -16.211 -8.158 1.275 1.00 84.38 79 GLY A O 1
ATOM 655 N N . LYS A 1 80 ? -16.588 -10.179 0.372 1.00 88.44 80 LYS A N 1
ATOM 656 C CA . LYS A 1 80 ? -18.048 -10.065 0.432 1.00 88.44 80 LYS A CA 1
ATOM 657 C C . LYS A 1 80 ? -18.483 -9.932 1.905 1.00 88.44 80 LYS A C 1
ATOM 659 O O . LYS A 1 80 ? -18.077 -10.784 2.698 1.00 88.44 80 LYS A O 1
ATOM 664 N N . PRO A 1 81 ? -19.316 -8.937 2.269 1.00 88.56 81 PRO A N 1
ATOM 665 C CA . PRO A 1 81 ? -19.805 -8.796 3.637 1.00 88.56 81 PRO A CA 1
ATOM 666 C C . PRO A 1 81 ? -20.535 -10.058 4.110 1.00 88.56 81 PRO A C 1
ATOM 668 O O . PRO A 1 81 ? -21.322 -10.646 3.354 1.00 88.56 81 PRO A O 1
ATOM 671 N N . SER A 1 82 ? -20.299 -10.451 5.363 1.00 90.00 82 SER A N 1
ATOM 672 C CA . SER A 1 82 ? -21.074 -11.505 6.034 1.00 90.00 82 SER A CA 1
ATOM 673 C C . SER A 1 82 ? -22.542 -11.096 6.208 1.00 90.00 82 SER A C 1
ATOM 675 O O . SER A 1 82 ? -22.877 -9.915 6.127 1.00 90.00 82 SER A O 1
ATOM 677 N N . ASP A 1 83 ? -23.442 -12.046 6.476 1.00 92.94 83 ASP A N 1
ATOM 67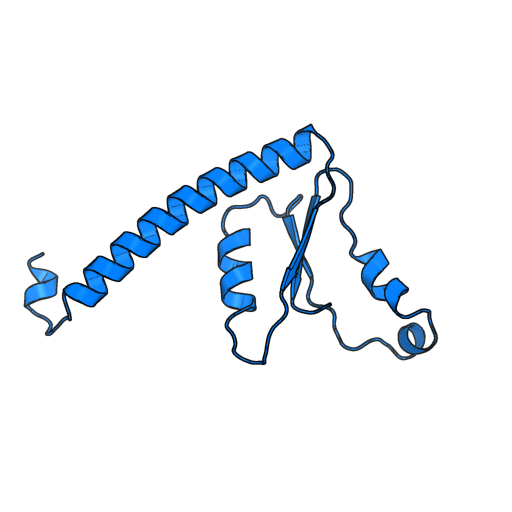8 C CA . ASP A 1 83 ? -24.870 -11.726 6.656 1.00 92.94 83 ASP A CA 1
ATOM 679 C C . ASP A 1 83 ? -25.114 -10.762 7.823 1.00 92.94 83 ASP A C 1
ATOM 681 O O . ASP A 1 83 ? -25.943 -9.859 7.727 1.00 92.94 83 ASP A O 1
ATOM 685 N N . ILE A 1 84 ? -24.305 -10.874 8.878 1.00 90.56 84 ILE A N 1
ATOM 686 C CA . ILE A 1 84 ? -24.302 -9.932 9.998 1.00 90.56 84 ILE A CA 1
ATOM 687 C C . ILE A 1 84 ? -23.851 -8.535 9.541 1.00 90.56 84 ILE A C 1
ATOM 689 O O . ILE A 1 84 ? -24.451 -7.539 9.934 1.00 90.56 84 ILE A O 1
ATOM 693 N N . GLU A 1 85 ? -22.805 -8.433 8.716 1.00 90.44 85 GLU A N 1
ATOM 694 C CA . GLU A 1 85 ? -22.295 -7.145 8.222 1.00 90.44 85 GLU A CA 1
ATOM 695 C C . GLU A 1 85 ? -23.234 -6.475 7.216 1.00 90.44 85 GLU A C 1
ATOM 697 O O . GLU A 1 85 ? -23.303 -5.250 7.194 1.00 90.44 85 GLU A O 1
ATOM 702 N N . LYS A 1 86 ? -24.012 -7.242 6.442 1.00 90.81 86 LYS A N 1
ATOM 703 C CA . LYS A 1 86 ? -25.065 -6.690 5.570 1.00 90.81 86 LYS A CA 1
ATOM 704 C C . LYS A 1 86 ? -26.185 -6.009 6.356 1.00 90.81 86 LYS A C 1
ATOM 706 O O . LYS A 1 86 ? -26.765 -5.049 5.866 1.00 90.81 86 LYS A O 1
ATOM 711 N N . GLY A 1 87 ? -26.488 -6.507 7.558 1.00 91.88 87 GLY A N 1
ATOM 712 C CA . GLY A 1 87 ? -27.451 -5.885 8.471 1.00 91.88 87 GLY A CA 1
ATOM 713 C C . GLY A 1 87 ? -26.901 -4.661 9.211 1.00 91.88 87 GLY A C 1
ATOM 714 O O . GLY A 1 87 ? -27.630 -4.015 9.958 1.0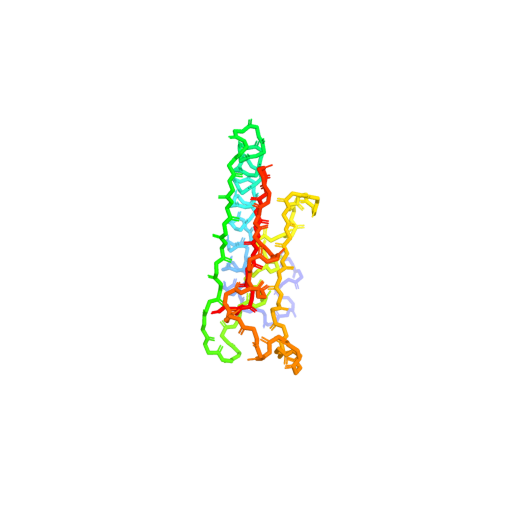0 91.88 87 GLY A O 1
ATOM 715 N N . GLN A 1 88 ? -25.615 -4.345 9.041 1.00 92.06 88 GLN A N 1
ATOM 716 C CA . GLN A 1 88 ? -24.955 -3.208 9.673 1.00 92.06 88 GLN A CA 1
ATOM 717 C C . GLN A 1 88 ? -24.788 -2.057 8.686 1.00 92.06 88 GLN A C 1
ATOM 719 O O . GLN A 1 88 ? -24.925 -2.203 7.474 1.00 92.06 88 GLN A O 1
ATOM 724 N N . TRP A 1 89 ? -24.440 -0.886 9.213 1.00 92.56 89 TRP A N 1
ATOM 725 C CA . TRP A 1 89 ? -24.102 0.250 8.370 1.00 92.56 89 TRP A CA 1
ATOM 726 C C . TRP A 1 89 ? -22.888 -0.065 7.482 1.00 92.56 89 TRP A C 1
ATOM 728 O O . TRP A 1 89 ? -21.855 -0.510 7.985 1.00 92.56 89 TRP A O 1
ATOM 738 N N . TYR A 1 90 ? -23.004 0.206 6.177 1.00 87.56 90 TYR A N 1
ATOM 739 C CA . TYR A 1 90 ? -22.031 -0.176 5.142 1.00 87.56 90 TYR A CA 1
ATOM 740 C C . TYR A 1 90 ? -20.576 0.188 5.485 1.00 87.56 90 TYR A C 1
ATOM 742 O O . TYR A 1 90 ? -19.656 -0.609 5.309 1.00 87.56 90 TYR A O 1
ATOM 750 N N . PHE A 1 91 ? -20.340 1.370 6.056 1.00 88.69 91 PHE A N 1
ATOM 751 C CA . PHE A 1 91 ? -18.984 1.817 6.382 1.00 88.69 91 PHE A CA 1
ATOM 752 C C . PHE A 1 91 ? -18.360 1.091 7.575 1.00 88.69 91 PHE A C 1
ATOM 754 O O . PHE A 1 91 ? -17.156 1.197 7.790 1.00 88.69 91 PHE A O 1
ATOM 761 N N . ARG A 1 92 ? -19.124 0.308 8.344 1.00 89.31 92 ARG A N 1
ATOM 762 C CA . ARG A 1 92 ? -18.599 -0.383 9.525 1.00 89.31 92 ARG A CA 1
ATOM 763 C C . ARG A 1 92 ? -17.521 -1.408 9.174 1.00 89.31 92 ARG A C 1
ATOM 765 O O . ARG A 1 92 ? -16.549 -1.505 9.918 1.00 89.31 92 ARG A O 1
ATOM 772 N N . CYS A 1 93 ? -17.648 -2.137 8.062 1.00 86.69 93 CYS A N 1
ATOM 773 C CA . CYS A 1 93 ? -16.598 -3.067 7.628 1.00 86.69 93 CYS A CA 1
ATOM 774 C C . CYS A 1 93 ? -15.319 -2.333 7.186 1.00 86.69 93 CYS A C 1
ATOM 776 O O . CYS A 1 93 ? -14.224 -2.810 7.458 1.00 86.69 93 CYS A O 1
ATOM 778 N N . HIS A 1 94 ? -15.447 -1.130 6.622 1.00 89.56 94 HIS A N 1
ATOM 779 C CA . HIS A 1 94 ? -14.324 -0.281 6.217 1.00 89.56 94 HIS A CA 1
ATOM 780 C C . HIS A 1 94 ? -13.616 0.354 7.418 1.00 89.56 94 HIS A C 1
ATOM 782 O O . HIS A 1 94 ? -12.390 0.399 7.473 1.00 89.56 94 HIS A O 1
ATOM 788 N N . LEU A 1 95 ? -14.386 0.824 8.406 1.00 91.12 95 LEU A N 1
ATOM 789 C CA . LEU A 1 95 ? -13.866 1.490 9.603 1.00 91.12 95 LEU A CA 1
ATOM 790 C C . LEU A 1 95 ? -12.948 0.584 10.431 1.00 91.12 95 LEU A C 1
ATOM 792 O O . LEU A 1 95 ? -11.971 1.077 10.989 1.00 91.12 95 LEU A O 1
ATOM 796 N N . LYS A 1 96 ? -13.223 -0.729 10.470 1.00 89.44 96 LYS A N 1
ATOM 797 C CA . LYS A 1 96 ? -12.349 -1.727 11.119 1.00 89.44 96 LYS A CA 1
ATOM 798 C C . LYS A 1 96 ? -10.934 -1.726 10.538 1.00 89.44 96 LYS A C 1
ATOM 800 O O . LYS A 1 96 ? -9.975 -1.999 11.248 1.00 89.44 96 LYS A O 1
ATOM 805 N N . GLU A 1 97 ? -10.822 -1.406 9.255 1.00 93.88 97 GLU A N 1
ATOM 806 C CA . GLU A 1 97 ? -9.583 -1.476 8.492 1.00 93.88 97 GLU A CA 1
ATOM 807 C C . GLU A 1 97 ? -8.874 -0.125 8.372 1.00 93.88 97 GLU A C 1
ATOM 809 O O . GLU A 1 97 ? -7.841 -0.032 7.709 1.00 93.88 97 GLU A O 1
ATOM 814 N N . MET A 1 98 ? -9.370 0.922 9.031 1.00 95.19 98 MET A N 1
ATOM 815 C CA . MET A 1 98 ? -8.746 2.241 8.977 1.00 95.19 98 MET A CA 1
ATOM 816 C C . MET A 1 98 ? -7.348 2.254 9.630 1.00 95.19 98 MET A C 1
ATOM 818 O O . MET A 1 98 ? -7.086 1.502 10.571 1.00 95.19 98 MET A O 1
ATOM 822 N N . PRO A 1 99 ? -6.422 3.098 9.139 1.00 97.00 99 PRO A N 1
ATOM 823 C CA . PRO A 1 99 ? -5.068 3.212 9.676 1.00 97.00 99 PRO A CA 1
ATOM 824 C C . PRO A 1 99 ? -5.049 3.772 11.100 1.00 97.00 99 PRO A C 1
ATOM 826 O O . PRO A 1 99 ? -5.660 4.806 11.393 1.00 97.00 99 PRO A O 1
ATOM 829 N N . ASN A 1 100 ? -4.224 3.170 11.955 1.00 96.62 100 ASN A N 1
ATOM 830 C CA . ASN A 1 100 ? -3.826 3.780 13.222 1.00 96.62 100 ASN A CA 1
ATOM 831 C C . ASN A 1 100 ? -2.799 4.911 12.997 1.00 96.62 100 ASN A C 1
ATOM 833 O O . ASN A 1 100 ? -2.239 5.057 11.905 1.00 96.62 100 ASN A O 1
ATOM 837 N N . PRO A 1 101 ? -2.514 5.754 14.011 1.00 97.88 101 PRO A N 1
ATOM 838 C CA . PRO A 1 101 ? -1.484 6.783 13.896 1.00 97.88 101 PRO A CA 1
ATOM 839 C C . PRO A 1 101 ? -0.111 6.215 13.497 1.00 97.88 101 PRO A C 1
ATOM 841 O O . PRO A 1 101 ? 0.511 5.466 14.249 1.00 97.88 101 PRO A O 1
ATOM 844 N N . GLY A 1 102 ? 0.402 6.649 12.347 1.00 97.69 102 GLY A N 1
ATOM 845 C CA . GLY A 1 102 ? 1.673 6.198 11.782 1.00 97.69 102 GLY A CA 1
ATOM 846 C C . GLY A 1 102 ? 1.555 5.042 10.786 1.00 97.69 102 GLY A C 1
ATOM 847 O O . GLY A 1 102 ? 2.589 4.523 10.367 1.00 97.69 102 GLY A O 1
ATOM 848 N N . GLU A 1 103 ? 0.337 4.645 10.409 1.00 97.88 103 GLU A N 1
ATOM 849 C CA . GLU A 1 103 ? 0.086 3.565 9.453 1.00 97.88 103 GLU A CA 1
ATOM 850 C C . GLU A 1 103 ? -0.333 4.064 8.064 1.00 97.88 103 GLU A C 1
ATOM 852 O O . GLU A 1 103 ? -0.976 5.108 7.901 1.00 97.88 103 GLU A O 1
ATOM 857 N N . ILE A 1 104 ? -0.002 3.240 7.069 1.00 98.12 104 ILE A N 1
ATOM 858 C CA . ILE A 1 104 ? -0.490 3.315 5.694 1.00 98.12 104 ILE A CA 1
ATOM 859 C C . ILE A 1 104 ? -1.315 2.058 5.407 1.00 98.12 104 ILE A C 1
ATOM 861 O O . ILE A 1 104 ? -0.826 0.937 5.587 1.00 98.12 104 ILE A O 1
ATOM 865 N N . VAL A 1 105 ? -2.542 2.226 4.923 1.00 97.19 105 VAL A N 1
ATOM 866 C CA . VAL A 1 105 ? -3.401 1.110 4.508 1.00 97.19 105 VAL A CA 1
ATOM 867 C C . VAL A 1 105 ? -3.739 1.236 3.024 1.00 97.19 105 VAL A C 1
ATOM 869 O O . VAL A 1 105 ? -4.238 2.267 2.579 1.00 97.19 105 VAL A O 1
ATOM 872 N N . PHE A 1 106 ? -3.450 0.183 2.259 1.00 96.88 106 PHE A N 1
ATOM 873 C CA . PHE A 1 106 ? -3.730 0.081 0.825 1.00 96.88 106 PHE A CA 1
ATOM 874 C C . PHE A 1 106 ? -4.988 -0.774 0.616 1.00 96.88 106 PHE A C 1
ATOM 876 O O . PHE A 1 106 ? -4.944 -1.971 0.889 1.00 96.88 106 PHE A O 1
ATOM 883 N N . PHE A 1 107 ? -6.083 -0.194 0.132 1.00 95.62 107 PHE A N 1
ATOM 884 C CA . PHE A 1 107 ? -7.330 -0.909 -0.153 1.00 95.62 107 PHE A CA 1
ATOM 885 C C . PHE A 1 107 ? -7.350 -1.397 -1.605 1.00 95.62 107 PHE A C 1
ATOM 887 O O . PHE A 1 107 ? -7.276 -0.592 -2.531 1.00 95.62 107 PHE A O 1
ATOM 894 N N . ASP A 1 108 ? -7.447 -2.711 -1.802 1.00 92.12 108 ASP A N 1
ATOM 895 C CA . ASP A 1 108 ? -7.755 -3.346 -3.084 1.00 92.12 108 ASP A CA 1
ATOM 896 C C . ASP A 1 108 ? -9.271 -3.535 -3.164 1.00 92.12 108 ASP A C 1
ATOM 898 O O . ASP A 1 108 ? -9.787 -4.568 -2.729 1.00 92.12 108 ASP A O 1
ATOM 902 N N . ARG A 1 109 ? -9.958 -2.522 -3.714 1.00 77.44 109 ARG A N 1
ATOM 903 C CA . ARG A 1 109 ? -11.420 -2.314 -3.680 1.00 77.44 109 ARG A CA 1
ATOM 904 C C . ARG A 1 109 ? -11.918 -1.735 -2.342 1.00 77.44 109 ARG A C 1
ATOM 906 O O . ARG A 1 109 ? -11.580 -2.256 -1.276 1.00 77.44 109 ARG A O 1
ATOM 913 N N . SER A 1 110 ? -12.717 -0.668 -2.405 1.00 61.59 110 SER A N 1
ATOM 914 C CA . SER A 1 110 ? -13.431 -0.057 -1.266 1.00 61.59 110 SER A CA 1
ATOM 915 C C . SER A 1 110 ? -14.816 0.444 -1.666 1.00 61.59 110 SER A C 1
ATOM 917 O O . SER A 1 110 ? -14.869 1.176 -2.676 1.00 61.59 110 SER A O 1
#

Radius of gyration: 19.07 Å; Cα contacts (8 Å, |Δi|>4): 112; chains: 1; bounding box: 55×27×45 Å